Protein AF-A0A9X6RLF2-F1 (afdb_monomer_lite)

Foldseek 3Di:
DDDPPPLDDDPVLVVVLVVVVVDPDDDDDDPPPCPLSSVLVVQLVQLDPVHDDDDPDDDPVSLVVSQVVCVSVVRDRGDDDDDPVDDPDD

Organism: Hypsibius exemplaris (NCBI:txid2072580)

Sequence (90 aa):
MDPPSEYILLDYEKEIFLDCFHDDGLLVMAKGLGLERIFLSFLKVYCDPGQLVLVLNTNADEEEYFIEELRQQKISALPKVVNNEVPVNS

pLDDT: mean 86.25, std 14.55, range [40.81, 97.0]

Structure (mmCIF, N/CA/C/O backbone):
data_AF-A0A9X6RLF2-F1
#
_entry.id   AF-A0A9X6RLF2-F1
#
loop_
_atom_site.group_PDB
_atom_site.id
_atom_site.type_symbol
_atom_site.label_atom_id
_atom_site.label_alt_id
_atom_site.label_comp_id
_atom_site.label_asym_id
_atom_site.label_entity_id
_atom_site.label_seq_id
_atom_site.pdbx_PDB_ins_code
_atom_site.Cartn_x
_atom_site.Cartn_y
_atom_site.Cartn_z
_atom_site.occupancy
_atom_site.B_iso_or_equiv
_atom_site.auth_seq_id
_atom_site.auth_comp_id
_atom_site.auth_asym_id
_atom_site.auth_atom_id
_atom_site.pdbx_PDB_model_num
ATOM 1 N N . MET A 1 1 ? -3.411 26.806 -5.270 1.00 43.03 1 MET A N 1
ATOM 2 C CA . MET A 1 1 ? -3.363 25.615 -4.408 1.00 43.03 1 MET A CA 1
ATOM 3 C C . MET A 1 1 ? -4.181 24.586 -5.150 1.00 43.03 1 MET A C 1
ATOM 5 O O . MET A 1 1 ? -5.400 24.709 -5.171 1.00 43.03 1 MET A O 1
ATOM 9 N N . ASP A 1 2 ? -3.516 23.728 -5.917 1.00 40.91 2 ASP A N 1
ATOM 10 C CA . ASP A 1 2 ? -4.203 22.644 -6.612 1.00 40.91 2 ASP A CA 1
ATOM 11 C C . ASP A 1 2 ? -4.845 21.720 -5.567 1.00 40.91 2 ASP A C 1
ATOM 13 O O . ASP A 1 2 ? -4.288 21.572 -4.471 1.00 40.91 2 ASP A O 1
ATOM 17 N N . PRO A 1 3 ? -6.033 21.156 -5.840 1.00 46.38 3 PRO A N 1
ATOM 18 C CA . PRO A 1 3 ? -6.588 20.123 -4.976 1.00 46.38 3 PRO A CA 1
ATOM 19 C C . PRO A 1 3 ? -5.558 18.991 -4.836 1.00 46.38 3 PRO A C 1
ATOM 21 O O . PRO A 1 3 ? -4.815 18.750 -5.793 1.00 46.38 3 PRO A O 1
ATOM 24 N N . PRO A 1 4 ? -5.482 18.303 -3.679 1.00 50.09 4 PRO A N 1
ATOM 25 C CA . PRO A 1 4 ? -4.633 17.126 -3.561 1.00 50.09 4 PRO A CA 1
ATOM 26 C C . PRO A 1 4 ? -5.049 16.181 -4.681 1.00 50.09 4 PRO A C 1
ATOM 28 O O . PRO A 1 4 ? -6.214 15.785 -4.760 1.00 50.09 4 PRO A O 1
ATOM 31 N N . SER A 1 5 ? -4.128 15.942 -5.613 1.00 56.22 5 SER A N 1
ATOM 32 C CA . SER A 1 5 ? -4.354 15.063 -6.747 1.00 56.22 5 SER A CA 1
ATOM 33 C C . SER A 1 5 ? -4.860 13.745 -6.192 1.00 56.22 5 SER A C 1
ATOM 35 O O . SER A 1 5 ? -4.160 13.096 -5.416 1.00 56.22 5 SER A O 1
ATOM 37 N N . GLU A 1 6 ? -6.085 13.381 -6.550 1.00 57.34 6 GLU A N 1
ATOM 38 C CA . GLU A 1 6 ? -6.597 12.039 -6.332 1.00 57.34 6 GLU A CA 1
ATOM 39 C C . GLU A 1 6 ? -5.517 11.076 -6.851 1.00 57.34 6 GLU A C 1
ATOM 41 O O . GLU A 1 6 ? -5.125 11.160 -8.016 1.00 57.34 6 GLU A O 1
ATOM 46 N N . TYR A 1 7 ? -4.915 10.283 -5.957 1.00 64.56 7 TYR A N 1
ATOM 47 C CA . TYR A 1 7 ? -3.776 9.423 -6.284 1.00 64.56 7 TYR A CA 1
ATOM 48 C C . TYR A 1 7 ? -4.269 8.313 -7.219 1.00 64.56 7 TYR A C 1
ATOM 50 O O . TYR A 1 7 ? -4.743 7.264 -6.784 1.00 64.56 7 TYR A O 1
ATOM 58 N N . ILE A 1 8 ? -4.232 8.579 -8.522 1.00 82.69 8 ILE A N 1
ATOM 59 C CA . ILE A 1 8 ? -4.620 7.631 -9.562 1.00 82.69 8 ILE A CA 1
ATOM 60 C C . ILE A 1 8 ? -3.366 6.859 -9.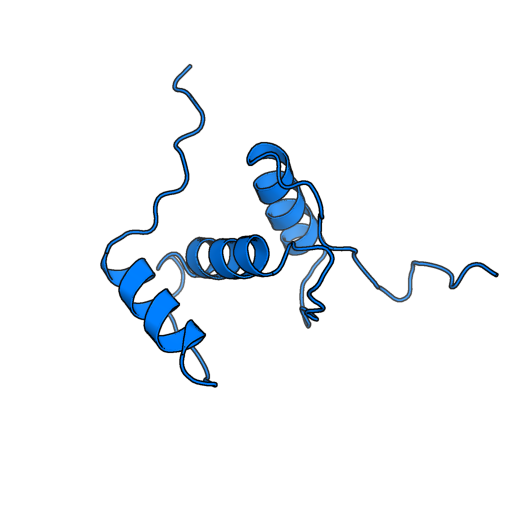965 1.00 82.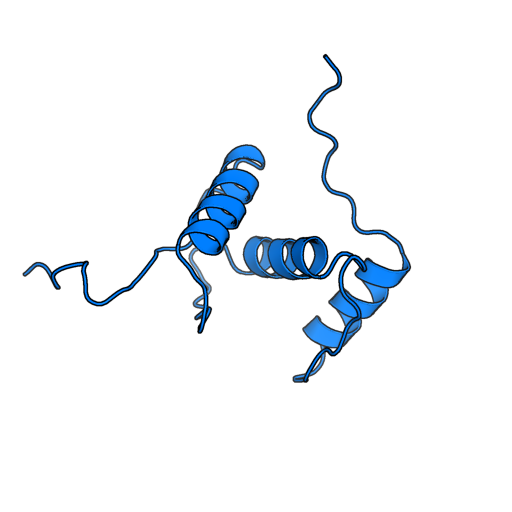69 8 ILE A C 1
ATOM 62 O O . ILE A 1 8 ? -2.385 7.454 -10.410 1.00 82.69 8 ILE A O 1
ATOM 66 N N . LEU A 1 9 ? -3.413 5.533 -9.814 1.00 92.50 9 LEU A N 1
ATOM 67 C CA . LEU A 1 9 ? -2.365 4.638 -10.300 1.00 92.50 9 LEU A CA 1
ATOM 68 C C . LEU A 1 9 ? -2.138 4.837 -11.805 1.00 92.50 9 LEU A C 1
ATOM 70 O O . LEU A 1 9 ? -3.089 4.984 -12.581 1.00 92.50 9 LEU A O 1
ATOM 74 N N . LEU A 1 10 ? -0.877 4.804 -12.225 1.00 94.62 10 LEU A N 1
ATOM 75 C CA . LEU A 1 10 ? -0.513 4.736 -13.640 1.00 94.62 10 LEU A CA 1
ATOM 76 C C . LEU A 1 10 ? -0.937 3.380 -14.216 1.00 94.62 10 LEU A C 1
ATOM 78 O O . LEU A 1 10 ? -1.136 2.421 -13.476 1.00 94.62 10 LEU A O 1
ATOM 82 N N . ASP A 1 11 ? -1.069 3.273 -15.536 1.00 95.94 11 ASP A N 1
ATOM 83 C CA . ASP A 1 11 ? -1.621 2.051 -16.140 1.00 95.94 11 ASP A CA 1
ATOM 84 C C . ASP A 1 11 ? -0.780 0.804 -15.829 1.00 95.94 11 ASP A C 1
ATOM 86 O O . ASP A 1 11 ? -1.340 -0.214 -15.434 1.00 95.94 11 ASP A O 1
ATOM 90 N N . TYR A 1 12 ? 0.553 0.915 -15.847 1.00 95.62 12 TYR A N 1
ATOM 91 C CA . TYR A 1 12 ? 1.426 -0.192 -15.436 1.00 95.62 12 TYR A CA 1
ATOM 92 C C . TYR A 1 12 ? 1.286 -0.546 -13.945 1.00 95.62 12 TYR A C 1
ATOM 94 O O . TYR A 1 12 ? 1.442 -1.698 -13.560 1.00 95.62 12 TYR A O 1
ATOM 102 N N . GLU A 1 13 ? 0.995 0.433 -13.084 1.00 96.06 13 GLU A N 1
ATOM 103 C CA . GLU A 1 13 ? 0.808 0.201 -11.648 1.00 96.06 13 GLU A CA 1
ATOM 104 C C . GLU A 1 13 ? -0.526 -0.486 -11.373 1.00 96.06 13 GLU A C 1
ATOM 106 O O . GLU A 1 13 ? -0.605 -1.317 -10.473 1.00 96.06 13 GLU A O 1
ATOM 111 N N . LYS A 1 14 ? -1.568 -0.162 -12.153 1.00 94.94 14 LYS A N 1
ATOM 112 C CA . LYS A 1 14 ? -2.861 -0.855 -12.101 1.00 94.94 14 LYS A CA 1
ATOM 113 C C . LYS A 1 14 ? -2.718 -2.311 -12.516 1.00 94.94 14 LYS A C 1
ATOM 115 O O . LYS A 1 14 ? -3.285 -3.164 -11.848 1.00 94.94 14 LYS A O 1
ATOM 120 N N . GLU A 1 15 ? -1.983 -2.582 -13.594 1.00 95.56 15 GLU A N 1
ATOM 121 C CA . GLU A 1 15 ? -1.716 -3.953 -14.046 1.00 95.56 15 GLU A CA 1
ATOM 122 C C . GLU A 1 15 ? -0.996 -4.748 -12.951 1.00 95.56 15 GLU A C 1
ATOM 124 O O . GLU A 1 15 ? -1.509 -5.772 -12.515 1.00 95.56 15 GLU A O 1
ATOM 129 N N . ILE A 1 16 ? 0.099 -4.207 -12.398 1.00 95.88 16 ILE A N 1
ATOM 130 C CA . ILE A 1 16 ? 0.816 -4.836 -11.275 1.00 95.88 16 ILE A CA 1
ATOM 131 C C . ILE A 1 16 ? -0.107 -5.052 -10.068 1.00 95.88 16 ILE A C 1
ATOM 133 O O . ILE A 1 16 ? -0.083 -6.115 -9.453 1.00 95.88 16 ILE A O 1
ATOM 137 N N . PHE A 1 17 ? -0.917 -4.053 -9.711 1.00 95.12 17 PHE A N 1
ATOM 138 C CA . PHE A 1 17 ? -1.855 -4.156 -8.596 1.00 95.12 17 PHE A CA 1
ATOM 139 C C . PHE A 1 17 ? -2.871 -5.284 -8.809 1.00 95.12 17 PHE A C 1
ATOM 141 O O . PHE A 1 17 ? -3.097 -6.066 -7.891 1.00 95.12 17 PHE A O 1
ATOM 148 N N . LEU A 1 18 ? -3.471 -5.376 -10.000 1.00 94.94 18 LEU A N 1
ATOM 149 C CA . LEU A 1 18 ? -4.451 -6.412 -10.329 1.00 94.94 18 LEU A CA 1
ATOM 150 C C . LEU A 1 18 ? -3.821 -7.805 -10.302 1.00 94.94 18 LEU A C 1
ATOM 152 O O . LEU A 1 18 ? -4.395 -8.704 -9.690 1.00 94.94 18 LEU A O 1
ATOM 156 N N . ASP A 1 19 ? -2.633 -7.966 -10.884 1.00 94.94 19 ASP A N 1
ATOM 157 C CA . ASP A 1 19 ? -1.905 -9.237 -10.873 1.00 94.94 19 ASP A CA 1
ATOM 158 C C . ASP A 1 19 ? -1.605 -9.683 -9.431 1.00 94.94 19 ASP A C 1
ATOM 160 O O . ASP A 1 19 ? -1.922 -10.805 -9.040 1.00 94.94 19 ASP A O 1
ATOM 164 N N . CYS A 1 20 ? -1.083 -8.777 -8.595 1.00 94.06 20 CYS A N 1
ATOM 165 C CA . CYS A 1 20 ? -0.807 -9.055 -7.181 1.00 94.06 20 CYS A CA 1
ATOM 166 C C . CYS A 1 20 ? -2.067 -9.219 -6.313 1.00 94.06 20 CYS A C 1
ATOM 168 O O . CYS A 1 20 ? -1.977 -9.746 -5.209 1.00 94.06 20 CYS A O 1
ATOM 170 N N . PHE A 1 21 ? -3.224 -8.718 -6.749 1.00 92.44 21 PHE A N 1
ATOM 171 C CA . PHE A 1 21 ? -4.483 -8.872 -6.019 1.00 92.44 21 PHE A CA 1
ATOM 172 C C . PHE A 1 21 ? -5.128 -10.239 -6.271 1.00 92.44 21 PHE A C 1
ATOM 174 O O . PHE A 1 21 ? -5.820 -10.760 -5.398 1.00 92.44 21 PHE A O 1
ATOM 181 N N . HIS A 1 22 ? -4.925 -10.811 -7.459 1.00 91.88 22 HIS A N 1
ATOM 182 C CA . HIS A 1 22 ? -5.504 -12.098 -7.834 1.00 91.88 22 HIS A CA 1
ATOM 183 C C . HIS A 1 22 ? -4.683 -13.296 -7.359 1.00 91.88 22 HIS A C 1
ATOM 185 O O . HIS A 1 22 ? -5.279 -14.302 -6.970 1.00 91.88 22 HIS A O 1
ATOM 191 N N . ASP A 1 23 ? -3.355 -13.174 -7.362 1.00 90.75 23 ASP A N 1
ATOM 192 C CA . ASP A 1 23 ? -2.440 -14.267 -7.049 1.00 90.75 23 ASP A CA 1
ATOM 193 C C . ASP A 1 23 ? -1.483 -13.899 -5.903 1.00 90.75 23 ASP A C 1
ATOM 195 O O . ASP A 1 23 ? -0.936 -12.795 -5.846 1.00 90.75 23 ASP A O 1
ATOM 199 N N . ASP A 1 24 ? -1.217 -14.860 -5.013 1.00 89.31 24 ASP A N 1
ATOM 200 C CA . ASP A 1 24 ? -0.165 -14.724 -4.002 1.00 89.31 24 ASP A CA 1
ATOM 201 C C . ASP A 1 24 ? 1.213 -14.647 -4.683 1.00 89.31 24 ASP A C 1
ATOM 203 O O . ASP A 1 24 ? 1.563 -15.497 -5.508 1.00 89.31 24 ASP A O 1
ATOM 207 N N . GLY A 1 25 ? 2.045 -13.666 -4.314 1.00 88.88 25 GLY A N 1
ATOM 208 C CA . GLY A 1 25 ? 3.323 -13.474 -4.999 1.00 88.88 25 GLY A CA 1
ATOM 209 C C . GLY A 1 25 ? 4.344 -12.578 -4.307 1.00 88.88 25 GLY A C 1
ATOM 210 O O . GLY A 1 25 ? 4.106 -11.982 -3.258 1.00 88.88 25 GLY A O 1
ATOM 211 N N . LEU A 1 26 ? 5.523 -12.498 -4.933 1.00 93.69 26 LEU A N 1
ATOM 212 C CA . LEU A 1 26 ? 6.621 -11.608 -4.557 1.00 93.69 26 LEU A CA 1
ATOM 213 C C . LEU A 1 26 ? 6.836 -10.574 -5.666 1.00 93.69 26 LEU A C 1
ATOM 215 O O . LEU A 1 26 ? 7.273 -10.920 -6.764 1.00 93.69 26 LEU A O 1
ATOM 219 N N . LEU A 1 27 ? 6.587 -9.303 -5.358 1.00 94.50 27 LEU A N 1
ATOM 220 C CA . LEU A 1 27 ? 6.809 -8.188 -6.273 1.00 94.50 27 LEU A CA 1
ATOM 221 C C . LEU A 1 27 ? 8.222 -7.613 -6.096 1.00 94.50 27 LEU A C 1
ATOM 223 O O . LEU A 1 27 ? 8.590 -7.163 -5.013 1.00 94.50 27 LEU A O 1
ATOM 227 N N . VAL A 1 28 ? 9.010 -7.595 -7.175 1.00 95.75 28 VAL A N 1
ATOM 228 C CA . VAL A 1 28 ? 10.353 -6.994 -7.200 1.00 95.75 28 VAL A CA 1
ATOM 229 C C . VAL A 1 28 ? 10.348 -5.793 -8.137 1.00 95.75 28 VAL A C 1
ATOM 231 O O . VAL A 1 28 ? 10.081 -5.930 -9.328 1.00 95.75 28 VAL A O 1
ATOM 234 N N . MET A 1 29 ? 10.673 -4.613 -7.607 1.00 95.69 29 MET A N 1
ATOM 235 C CA . MET A 1 29 ? 10.672 -3.357 -8.362 1.00 95.69 29 MET A CA 1
ATOM 236 C C . MET A 1 29 ? 11.939 -2.545 -8.105 1.00 95.69 29 MET A C 1
ATOM 238 O O . MET A 1 29 ? 12.521 -2.585 -7.021 1.00 95.69 29 MET A O 1
ATOM 242 N N . ALA A 1 30 ? 12.357 -1.769 -9.106 1.00 97.00 30 ALA A N 1
ATOM 243 C CA . ALA A 1 30 ? 13.415 -0.784 -8.925 1.00 97.00 30 ALA A CA 1
ATOM 244 C C . ALA A 1 30 ? 12.917 0.414 -8.097 1.00 97.00 30 ALA A C 1
ATOM 246 O O . ALA A 1 30 ? 11.744 0.796 -8.148 1.00 97.00 30 ALA A O 1
ATOM 247 N N . LYS A 1 31 ? 13.836 1.047 -7.360 1.00 93.62 31 LYS A N 1
ATOM 248 C CA . LYS A 1 31 ? 13.541 2.251 -6.576 1.00 93.62 31 LYS A CA 1
ATOM 249 C C . LYS A 1 31 ? 12.996 3.364 -7.479 1.00 93.62 31 LYS A C 1
ATOM 251 O O . LYS A 1 31 ? 13.573 3.649 -8.525 1.00 93.62 31 LYS A O 1
ATOM 256 N N . GLY A 1 32 ? 11.919 4.016 -7.043 1.00 93.00 32 GLY A N 1
ATOM 257 C CA . GLY A 1 32 ? 11.282 5.120 -7.771 1.00 93.00 32 GLY A CA 1
ATOM 258 C C . GLY A 1 32 ? 10.192 4.702 -8.764 1.00 93.00 32 GLY A C 1
ATOM 259 O O . GLY A 1 32 ? 9.550 5.576 -9.338 1.00 93.00 32 GLY A O 1
ATOM 260 N N . LEU A 1 33 ? 9.921 3.402 -8.930 1.00 95.12 33 LEU A N 1
ATOM 261 C CA . LEU A 1 33 ? 8.842 2.910 -9.801 1.00 95.12 33 LEU A CA 1
ATOM 262 C C . LEU A 1 33 ? 7.448 2.918 -9.146 1.00 95.12 33 LEU A C 1
ATOM 264 O O . LEU A 1 33 ? 6.550 2.242 -9.624 1.00 95.12 33 LEU A O 1
ATOM 268 N N . GLY A 1 34 ? 7.251 3.663 -8.055 1.00 93.19 34 GLY A N 1
ATOM 269 C CA . GLY A 1 34 ? 5.917 3.844 -7.472 1.00 93.19 34 GLY A CA 1
ATOM 270 C C . GLY A 1 34 ? 5.402 2.693 -6.605 1.00 93.19 34 GLY A C 1
ATOM 271 O O . GLY A 1 34 ? 4.197 2.604 -6.391 1.00 93.19 34 GLY A O 1
ATOM 272 N N . LEU A 1 35 ? 6.287 1.852 -6.054 1.00 94.81 35 LEU A N 1
ATOM 273 C CA . LEU A 1 35 ? 5.905 0.771 -5.130 1.00 94.81 35 LEU A CA 1
ATOM 274 C C . LEU A 1 35 ? 5.008 1.270 -3.982 1.00 94.81 35 LEU A C 1
ATOM 276 O O . LEU A 1 35 ? 4.011 0.637 -3.656 1.00 94.81 35 LEU A O 1
ATOM 280 N N . GLU A 1 36 ? 5.325 2.438 -3.424 1.00 93.50 36 GLU A N 1
ATOM 281 C CA . GLU A 1 36 ? 4.555 3.084 -2.354 1.00 93.50 36 GLU A CA 1
ATOM 282 C C . GLU A 1 36 ? 3.091 3.341 -2.758 1.00 93.50 36 GLU A C 1
ATOM 284 O O . GLU A 1 36 ? 2.187 3.126 -1.955 1.00 93.50 36 GLU A O 1
ATOM 289 N N . ARG A 1 37 ? 2.831 3.729 -4.017 1.00 93.62 37 ARG A N 1
ATOM 290 C CA . ARG A 1 37 ? 1.469 3.974 -4.531 1.00 93.62 37 ARG A CA 1
ATOM 291 C C . ARG A 1 37 ? 0.661 2.692 -4.654 1.00 93.62 37 ARG A C 1
ATOM 293 O O . ARG A 1 37 ? -0.514 2.654 -4.281 1.00 93.62 37 ARG A O 1
ATOM 300 N N . ILE A 1 38 ? 1.296 1.651 -5.187 1.00 94.81 38 ILE A N 1
ATOM 301 C CA . ILE A 1 38 ? 0.692 0.324 -5.325 1.00 94.81 38 ILE A CA 1
ATOM 302 C C . ILE A 1 38 ? 0.361 -0.215 -3.930 1.00 94.81 38 ILE A C 1
ATOM 304 O O . ILE A 1 38 ? -0.767 -0.632 -3.677 1.00 94.81 38 ILE A O 1
ATOM 308 N N . PHE A 1 39 ? 1.308 -0.120 -2.995 1.00 94.44 39 PHE A N 1
ATOM 309 C CA . PHE A 1 39 ? 1.125 -0.568 -1.619 1.00 94.44 39 PHE A CA 1
ATOM 310 C C . PHE A 1 39 ? 0.015 0.201 -0.887 1.00 94.44 39 PHE A C 1
ATOM 312 O O . PHE A 1 39 ? -0.867 -0.412 -0.289 1.00 94.44 39 PHE A O 1
ATOM 319 N N . LEU A 1 40 ? -0.023 1.531 -1.005 1.00 93.94 40 LEU A N 1
ATOM 320 C CA . LEU A 1 40 ? -1.098 2.357 -0.445 1.00 93.94 40 LEU A CA 1
ATOM 321 C C . LEU A 1 40 ? -2.480 1.962 -0.997 1.00 93.94 40 LEU A C 1
ATOM 323 O O . LEU A 1 40 ? -3.470 1.977 -0.264 1.00 93.94 40 LEU A O 1
ATOM 327 N N . SER A 1 41 ? -2.550 1.561 -2.270 1.00 92.94 41 SER A N 1
ATOM 328 C CA . SER A 1 41 ? -3.788 1.072 -2.888 1.00 92.94 41 SER A CA 1
ATOM 329 C C . SER A 1 41 ? -4.258 -0.245 -2.264 1.00 92.94 41 SER A C 1
ATOM 331 O O . SER A 1 41 ? -5.451 -0.397 -2.007 1.00 92.94 41 SER A O 1
ATOM 333 N N . PHE A 1 42 ? -3.338 -1.157 -1.926 1.00 93.31 42 PHE A N 1
ATOM 334 C CA . PHE A 1 42 ? -3.665 -2.366 -1.158 1.00 93.31 42 PHE A CA 1
ATOM 335 C C . PHE A 1 42 ? -4.188 -2.030 0.234 1.00 93.31 42 PHE A C 1
ATOM 337 O O . PHE A 1 42 ? -5.242 -2.532 0.624 1.00 93.31 42 PHE A O 1
ATOM 344 N N . LEU A 1 43 ? -3.498 -1.148 0.966 1.00 93.31 43 LEU A N 1
ATOM 345 C CA . LEU A 1 43 ? -3.951 -0.726 2.293 1.00 93.31 43 LEU A CA 1
ATOM 346 C C . LEU A 1 43 ? -5.371 -0.172 2.230 1.00 93.31 43 LEU A C 1
ATOM 348 O O . LEU A 1 43 ? -6.225 -0.581 3.005 1.00 93.31 43 LEU A O 1
ATOM 352 N N . LYS A 1 44 ? -5.656 0.696 1.257 1.00 91.31 44 LYS A N 1
ATOM 353 C CA . LYS A 1 44 ? -6.988 1.271 1.064 1.00 91.31 44 LYS A CA 1
ATOM 354 C C . LYS A 1 44 ? -8.075 0.215 0.859 1.00 91.31 44 LYS A C 1
ATOM 356 O O . LYS A 1 44 ? -9.149 0.365 1.432 1.00 91.31 44 LYS A O 1
ATOM 361 N N . VAL A 1 45 ? -7.812 -0.822 0.062 1.00 91.19 45 VAL A N 1
ATOM 362 C CA . VAL A 1 45 ? -8.774 -1.913 -0.180 1.00 91.19 45 VAL A CA 1
ATOM 363 C C . VAL A 1 45 ? -9.064 -2.700 1.097 1.00 91.19 45 VAL A C 1
ATOM 365 O O . VAL A 1 45 ? -10.211 -3.066 1.336 1.00 91.19 45 VAL A O 1
ATOM 368 N N . TYR A 1 46 ? -8.049 -2.921 1.933 1.00 91.62 46 TYR A N 1
ATOM 369 C CA . TYR A 1 46 ? -8.179 -3.708 3.160 1.00 91.62 46 TYR A CA 1
ATOM 370 C C . TYR A 1 46 ? -8.519 -2.896 4.414 1.00 91.62 46 TYR A C 1
ATOM 372 O O . TYR A 1 46 ? -8.800 -3.482 5.459 1.00 91.62 46 TYR A O 1
ATOM 380 N N . CYS A 1 47 ? -8.550 -1.567 4.323 1.00 90.81 47 CYS A N 1
ATOM 381 C CA . CYS A 1 47 ? -9.066 -0.664 5.352 1.00 90.81 47 CYS A CA 1
ATOM 382 C C . CYS A 1 47 ? -10.605 -0.715 5.426 1.00 90.81 47 CYS A C 1
ATOM 384 O O . CYS A 1 47 ? -11.293 0.300 5.294 1.00 90.81 47 CYS A O 1
ATOM 386 N N . ASP A 1 48 ? -11.137 -1.913 5.659 1.00 88.69 48 ASP A N 1
ATOM 387 C CA . ASP A 1 48 ? -12.550 -2.218 5.844 1.00 88.69 48 ASP A CA 1
ATOM 388 C C . ASP A 1 48 ? -12.754 -2.939 7.193 1.00 88.69 48 ASP A C 1
ATOM 390 O O . ASP A 1 48 ? -11.971 -3.828 7.534 1.00 88.69 48 ASP A O 1
ATOM 394 N N . PRO A 1 49 ? -13.797 -2.606 7.982 1.00 85.81 49 PRO A N 1
ATOM 395 C CA . PRO A 1 49 ? -14.041 -3.241 9.280 1.00 85.81 49 PRO A CA 1
ATOM 396 C C . PRO A 1 49 ? -14.232 -4.766 9.242 1.00 85.81 49 PRO A C 1
ATOM 398 O O . PRO A 1 49 ? -14.111 -5.413 10.281 1.00 85.81 49 PRO A O 1
ATOM 401 N N . GLY A 1 50 ? -14.573 -5.342 8.086 1.00 89.00 50 GLY A N 1
ATOM 402 C CA . GLY A 1 50 ? -14.744 -6.779 7.884 1.00 89.00 50 GLY A CA 1
ATOM 403 C C . GLY A 1 50 ? -13.471 -7.513 7.460 1.00 89.00 50 GLY A C 1
ATOM 404 O O . GLY A 1 50 ? -13.538 -8.715 7.202 1.00 89.00 50 GLY A O 1
ATOM 405 N N . GLN A 1 51 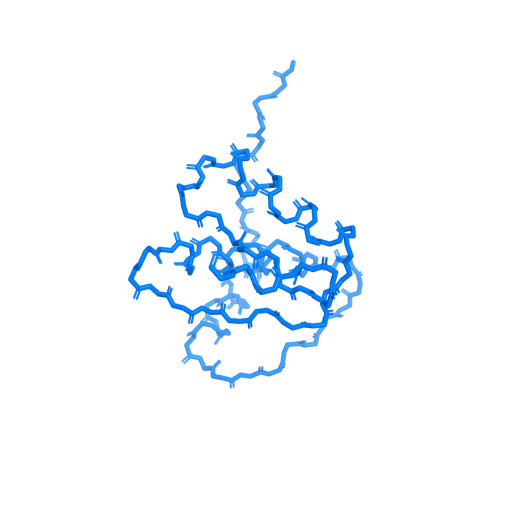? -12.332 -6.826 7.349 1.00 88.06 51 GLN A N 1
ATOM 406 C CA . GLN A 1 51 ? -11.061 -7.389 6.895 1.00 88.06 51 GLN A CA 1
ATOM 407 C C . GLN A 1 51 ? -9.976 -7.256 7.973 1.00 88.06 51 GLN A C 1
ATOM 409 O O . GLN A 1 51 ? -9.982 -6.335 8.788 1.00 88.06 51 GLN A O 1
ATOM 414 N N . LEU A 1 52 ? -9.029 -8.197 7.980 1.00 88.94 52 LEU A N 1
ATOM 415 C CA . LEU A 1 52 ? -7.841 -8.151 8.830 1.00 88.94 52 LEU A CA 1
ATOM 416 C C . LEU A 1 52 ? -6.610 -8.450 7.979 1.00 88.94 52 LEU A C 1
ATOM 418 O O . LEU A 1 52 ? -6.477 -9.553 7.453 1.00 88.94 52 LEU A O 1
ATOM 422 N N . VAL A 1 53 ? -5.702 -7.479 7.892 1.00 90.31 53 VAL A N 1
ATOM 423 C CA . VAL A 1 53 ? -4.412 -7.609 7.207 1.00 90.31 53 VAL A CA 1
ATOM 424 C C . VAL A 1 53 ? -3.294 -7.206 8.155 1.00 90.31 53 VAL A C 1
ATOM 426 O O . VAL A 1 53 ? -3.439 -6.275 8.946 1.00 90.31 53 VAL A O 1
ATOM 429 N N . LEU A 1 54 ? -2.180 -7.931 8.077 1.00 91.69 54 LEU A N 1
ATOM 430 C CA . LEU A 1 54 ? -0.969 -7.647 8.833 1.00 91.69 54 LEU A CA 1
ATOM 431 C C . LEU A 1 54 ? 0.111 -7.160 7.874 1.00 91.69 54 LEU A C 1
ATOM 433 O O . LEU A 1 54 ? 0.518 -7.883 6.967 1.00 91.69 54 LEU A O 1
ATOM 437 N N . VAL A 1 55 ? 0.578 -5.93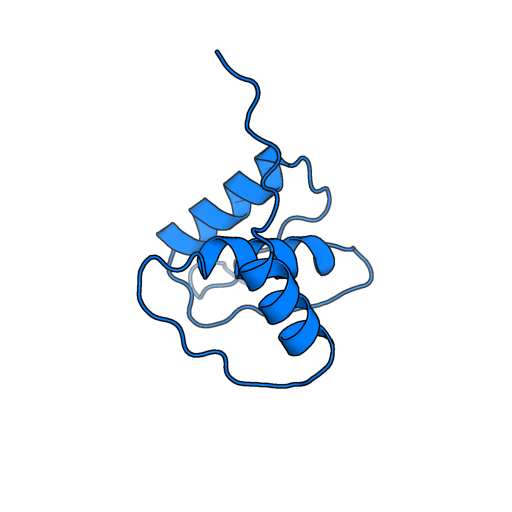9 8.107 1.00 93.38 55 VAL A N 1
ATOM 438 C CA . VAL A 1 55 ? 1.766 -5.391 7.457 1.00 93.38 55 VAL A CA 1
ATOM 439 C C . VAL A 1 55 ? 2.944 -5.625 8.390 1.00 93.38 55 VAL A C 1
ATOM 441 O O . VAL A 1 55 ? 2.858 -5.333 9.580 1.00 93.38 55 VAL A O 1
ATOM 444 N N . LEU A 1 56 ? 4.025 -6.189 7.859 1.00 93.19 56 LEU A N 1
ATOM 445 C CA . LEU A 1 56 ? 5.215 -6.536 8.627 1.00 93.19 56 LEU A CA 1
ATOM 446 C C . LEU A 1 56 ? 6.423 -5.769 8.099 1.00 93.19 56 LEU A C 1
ATOM 448 O O . LEU A 1 56 ? 6.485 -5.441 6.916 1.00 93.19 56 LEU A O 1
ATOM 452 N N . ASN A 1 57 ? 7.419 -5.588 8.969 1.00 91.75 57 ASN A N 1
ATOM 453 C CA . ASN A 1 57 ? 8.720 -5.019 8.617 1.00 91.75 57 ASN A CA 1
ATOM 454 C C . ASN A 1 57 ? 8.651 -3.579 8.066 1.00 91.75 57 ASN A C 1
ATOM 456 O O . ASN A 1 57 ? 9.400 -3.230 7.156 1.00 91.75 57 ASN A O 1
ATOM 460 N N . THR A 1 58 ? 7.765 -2.760 8.632 1.00 91.50 58 THR A N 1
ATOM 461 C CA . THR A 1 58 ? 7.743 -1.306 8.443 1.00 91.50 58 THR A CA 1
ATOM 462 C C . THR A 1 58 ? 8.624 -0.606 9.469 1.00 91.50 58 THR A C 1
ATOM 464 O O . THR A 1 58 ? 8.891 -1.138 10.551 1.00 91.50 58 THR A O 1
ATOM 467 N N . ASN A 1 59 ? 9.087 0.593 9.129 1.00 92.69 59 ASN A N 1
ATOM 468 C CA . ASN A 1 59 ? 9.663 1.533 10.087 1.00 92.69 59 ASN A CA 1
ATOM 469 C C . ASN A 1 59 ? 8.666 2.654 10.447 1.00 92.69 59 ASN A C 1
ATOM 471 O O . ASN A 1 59 ? 7.633 2.811 9.799 1.00 92.69 59 ASN A O 1
ATOM 475 N N . ALA A 1 60 ? 8.988 3.442 11.477 1.00 91.94 60 ALA A N 1
ATOM 476 C CA . ALA A 1 60 ? 8.098 4.485 11.992 1.00 91.94 60 ALA A CA 1
ATOM 477 C C . ALA A 1 60 ? 7.760 5.574 10.952 1.00 91.94 60 ALA A C 1
ATOM 479 O O . ALA A 1 60 ? 6.620 6.032 10.903 1.00 91.94 60 ALA A O 1
ATOM 480 N N . ASP A 1 61 ? 8.721 5.948 10.099 1.00 93.19 61 ASP A N 1
ATOM 481 C CA . ASP A 1 61 ? 8.507 6.967 9.065 1.00 93.19 61 ASP A CA 1
ATOM 482 C C . ASP A 1 61 ? 7.531 6.456 7.987 1.00 93.19 61 ASP A C 1
ATOM 484 O O . ASP A 1 61 ? 6.660 7.191 7.523 1.00 93.19 61 ASP A O 1
ATOM 488 N N . GLU A 1 62 ? 7.648 5.180 7.603 1.00 93.12 62 GLU A N 1
ATOM 489 C CA . GLU A 1 62 ? 6.729 4.522 6.664 1.00 93.12 62 GLU A CA 1
ATOM 490 C C . GLU A 1 62 ? 5.315 4.417 7.244 1.00 93.12 62 GLU A C 1
ATOM 492 O O . GLU A 1 62 ? 4.337 4.711 6.556 1.00 93.12 62 GLU A O 1
ATOM 497 N N . GLU A 1 63 ? 5.199 4.018 8.511 1.00 93.56 63 GLU A N 1
ATOM 498 C CA . GLU A 1 63 ? 3.921 3.915 9.220 1.00 93.56 63 GLU A CA 1
ATOM 499 C C . GLU A 1 63 ? 3.193 5.259 9.261 1.00 93.56 63 GLU A C 1
ATOM 501 O O . GLU A 1 63 ? 2.019 5.334 8.887 1.00 93.56 63 GLU A O 1
ATOM 506 N N . GLU A 1 64 ? 3.889 6.324 9.668 1.00 94.06 64 GLU A N 1
ATOM 507 C CA . GLU A 1 64 ? 3.333 7.677 9.704 1.00 94.06 64 GLU A CA 1
ATOM 508 C C . GLU A 1 64 ? 2.917 8.135 8.303 1.00 94.06 64 GLU A C 1
ATOM 510 O O . GLU A 1 64 ? 1.782 8.579 8.114 1.00 94.06 64 GLU A O 1
ATOM 515 N N . TYR A 1 65 ? 3.784 7.949 7.303 1.00 94.00 65 TYR A N 1
ATOM 516 C CA . TYR A 1 65 ? 3.502 8.325 5.920 1.00 94.00 65 TYR A CA 1
ATOM 517 C C . TYR A 1 65 ? 2.217 7.672 5.390 1.00 94.00 65 TYR A C 1
ATOM 519 O O . TYR A 1 65 ? 1.298 8.372 4.958 1.00 94.00 65 TYR A O 1
ATOM 527 N N . PHE A 1 66 ? 2.104 6.342 5.459 1.00 93.94 66 PHE A N 1
ATOM 528 C CA . PHE A 1 66 ? 0.936 5.644 4.915 1.00 93.94 66 PHE A CA 1
ATOM 529 C C . PHE A 1 66 ? -0.350 5.968 5.684 1.00 93.94 66 PHE A C 1
ATOM 531 O O . PHE A 1 66 ? -1.413 6.102 5.072 1.00 93.94 66 PHE A O 1
ATOM 538 N N . ILE A 1 67 ? -0.283 6.125 7.010 1.00 94.38 67 ILE A N 1
ATOM 539 C CA . ILE A 1 67 ? -1.457 6.481 7.820 1.00 94.38 67 ILE A CA 1
ATOM 540 C C . ILE A 1 67 ? -1.943 7.894 7.487 1.00 94.38 67 ILE A C 1
ATOM 542 O O . ILE A 1 67 ? -3.154 8.097 7.348 1.00 94.38 67 ILE A O 1
ATOM 546 N N . GLU A 1 68 ? -1.041 8.866 7.339 1.00 94.44 68 GLU A N 1
ATOM 547 C CA . GLU A 1 68 ? -1.423 10.233 6.981 1.00 94.44 68 GLU A CA 1
ATOM 548 C C . GLU A 1 68 ? -1.988 10.314 5.557 1.00 94.44 68 GLU A C 1
ATOM 550 O O . GLU A 1 68 ? -3.008 10.974 5.353 1.00 94.44 68 GLU A O 1
ATOM 555 N N . GLU A 1 69 ? -1.428 9.585 4.589 1.00 92.62 69 GLU A N 1
ATOM 556 C CA . GLU A 1 69 ? -1.989 9.499 3.231 1.00 92.62 69 GLU A CA 1
ATOM 557 C C . GLU A 1 69 ? -3.415 8.915 3.232 1.00 92.62 69 GLU A C 1
ATOM 559 O O . GLU A 1 69 ? -4.336 9.480 2.631 1.00 92.62 69 GLU A O 1
ATOM 564 N N . LEU A 1 70 ? -3.656 7.825 3.970 1.00 92.50 70 LEU A N 1
ATOM 565 C CA . LEU A 1 70 ? -5.000 7.246 4.118 1.00 92.50 70 LEU A CA 1
ATOM 566 C C . LEU A 1 70 ? -5.966 8.210 4.824 1.00 92.50 70 LEU A C 1
ATOM 568 O O . LEU A 1 70 ? -7.143 8.304 4.455 1.00 92.50 70 LEU A O 1
ATOM 572 N N . ARG A 1 71 ? -5.47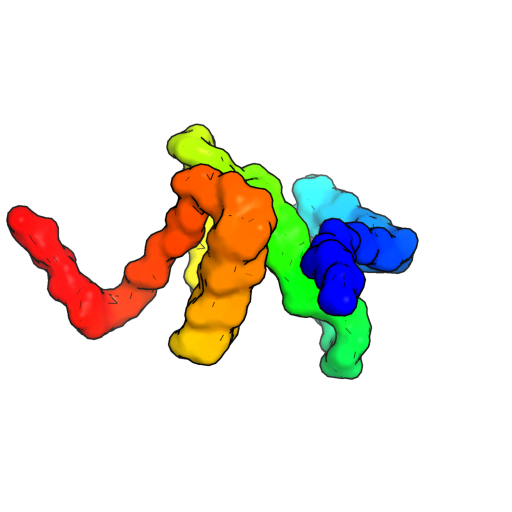9 8.964 5.816 1.00 92.81 71 ARG A N 1
ATOM 573 C CA . ARG A 1 71 ? -6.266 9.982 6.522 1.00 92.81 71 ARG A CA 1
ATOM 574 C C . ARG A 1 71 ? -6.660 11.128 5.594 1.00 92.81 71 ARG A C 1
ATOM 576 O O . ARG A 1 71 ? -7.818 11.549 5.619 1.00 92.81 71 ARG A O 1
ATOM 583 N N . GLN A 1 72 ? -5.745 11.607 4.752 1.00 91.38 72 GLN A N 1
ATOM 584 C CA . GLN A 1 72 ? -6.031 12.639 3.749 1.00 91.38 72 GLN A CA 1
ATOM 585 C C . GLN A 1 72 ? -7.090 12.174 2.740 1.00 91.38 72 GLN A C 1
ATOM 587 O O . GLN A 1 72 ? -7.958 12.956 2.346 1.00 91.38 72 GLN A O 1
ATOM 592 N N . GLN A 1 73 ? -7.091 10.883 2.401 1.00 88.31 73 GLN A N 1
ATOM 593 C CA . GLN A 1 73 ? -8.119 10.244 1.571 1.00 88.31 73 GLN A CA 1
ATOM 594 C C . GLN A 1 73 ? -9.437 9.949 2.310 1.00 88.31 73 GLN A C 1
ATOM 596 O O . GLN A 1 73 ? -10.359 9.391 1.714 1.00 88.31 73 GLN A O 1
ATOM 601 N N . LYS A 1 74 ? -9.561 10.350 3.584 1.00 88.75 74 LYS A N 1
ATOM 602 C CA . LYS A 1 74 ? -10.757 10.186 4.430 1.00 88.75 74 LYS A CA 1
ATOM 603 C C . LYS A 1 74 ? -11.190 8.727 4.610 1.00 88.75 74 LYS A C 1
ATOM 605 O O . LYS A 1 74 ? -12.383 8.442 4.722 1.00 88.75 74 LYS A O 1
ATOM 610 N N . ILE A 1 75 ? -10.229 7.807 4.662 1.00 89.06 75 ILE A N 1
ATOM 611 C CA . ILE A 1 75 ? -10.489 6.400 4.976 1.00 89.06 75 ILE A CA 1
ATOM 612 C C . ILE A 1 75 ? -10.907 6.267 6.444 1.00 89.06 75 ILE A C 1
ATOM 614 O O . ILE A 1 75 ? -10.253 6.798 7.341 1.00 89.06 75 ILE A O 1
ATOM 618 N N . SER A 1 76 ? -12.023 5.579 6.695 1.00 83.19 76 SER A N 1
ATOM 619 C CA . SER A 1 76 ?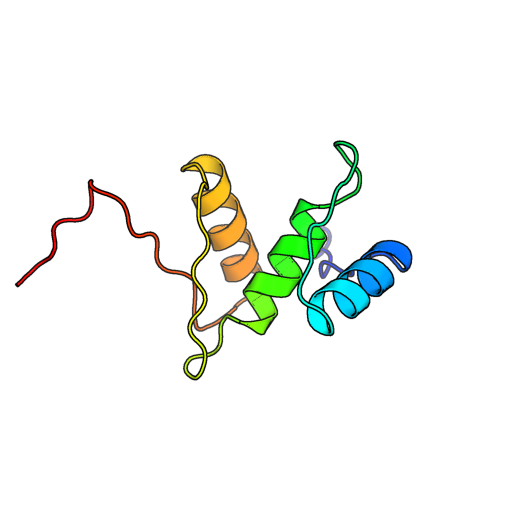 -12.649 5.509 8.022 1.00 83.19 76 SER A CA 1
ATOM 620 C C . SER A 1 76 ? -11.985 4.516 8.975 1.00 83.19 76 SER A C 1
ATOM 622 O O . SER A 1 76 ? -11.973 4.748 10.182 1.00 83.19 76 SER A O 1
ATOM 624 N N . ALA A 1 77 ? -11.449 3.410 8.456 1.00 89.38 77 ALA A N 1
ATOM 625 C CA . ALA A 1 77 ? -10.803 2.363 9.243 1.00 89.38 77 ALA A CA 1
ATOM 626 C C . ALA A 1 77 ? -9.287 2.402 9.009 1.00 89.38 77 ALA A C 1
ATOM 628 O O . ALA A 1 77 ? -8.767 1.685 8.164 1.00 89.38 77 ALA A O 1
ATOM 629 N N . LEU A 1 78 ? -8.584 3.283 9.726 1.00 91.88 78 LEU A N 1
ATOM 630 C CA . LEU A 1 78 ? -7.131 3.410 9.590 1.00 91.88 78 LEU A CA 1
ATOM 631 C C . LEU A 1 78 ? -6.394 2.191 10.186 1.00 91.88 78 LEU A C 1
ATOM 633 O O . LEU A 1 78 ? -6.841 1.662 11.213 1.00 91.88 78 LEU A O 1
ATOM 637 N N . PRO A 1 79 ? -5.250 1.778 9.602 1.00 91.50 79 PRO A N 1
ATOM 638 C CA . PRO A 1 79 ? -4.404 0.735 10.169 1.00 91.50 79 PRO A CA 1
ATOM 639 C C . PRO A 1 79 ? -3.922 1.102 11.576 1.00 91.50 79 PRO A C 1
ATOM 641 O O . PRO A 1 79 ? -3.690 2.271 11.889 1.00 91.50 79 PRO A O 1
ATOM 644 N N . LYS A 1 80 ? -3.751 0.092 12.430 1.00 90.75 80 LYS A N 1
ATOM 645 C CA . LYS A 1 80 ? -3.188 0.256 13.775 1.00 90.75 80 LYS A CA 1
ATOM 646 C C . LYS A 1 80 ? -1.745 -0.230 13.789 1.00 90.75 80 LYS A C 1
ATOM 648 O O . LYS A 1 80 ? -1.485 -1.357 13.378 1.00 90.75 80 LYS A O 1
ATOM 653 N N . VAL A 1 81 ? -0.842 0.590 14.317 1.00 89.56 81 VAL A N 1
ATOM 654 C CA . VAL A 1 81 ? 0.554 0.204 14.558 1.00 89.56 81 VAL A CA 1
ATOM 655 C C . VAL A 1 81 ? 0.629 -0.653 15.820 1.00 89.56 81 VAL A C 1
ATOM 657 O O . VAL A 1 81 ? 0.091 -0.279 16.865 1.00 89.56 81 VAL A O 1
ATOM 660 N N . VAL A 1 82 ? 1.288 -1.807 15.720 1.00 85.56 82 VAL A N 1
ATOM 661 C CA . VAL A 1 82 ? 1.522 -2.728 16.839 1.00 85.56 82 VAL A CA 1
ATOM 662 C C . VAL A 1 82 ? 3.023 -2.967 16.949 1.00 85.56 82 VAL A C 1
ATOM 664 O O . VAL A 1 82 ? 3.603 -3.677 16.133 1.00 85.56 82 VAL A O 1
ATOM 667 N N . ASN A 1 83 ? 3.652 -2.377 17.963 1.00 81.19 83 ASN A N 1
ATOM 668 C CA . ASN A 1 83 ? 5.075 -2.538 18.253 1.00 81.19 83 ASN A CA 1
ATOM 669 C C . ASN A 1 83 ? 5.287 -2.882 19.744 1.00 81.19 83 ASN A C 1
ATOM 671 O O . ASN A 1 83 ? 4.344 -2.871 20.536 1.00 81.19 83 ASN A O 1
ATOM 675 N N . ASN A 1 84 ? 6.527 -3.190 20.139 1.00 73.88 84 ASN A N 1
ATOM 676 C CA . ASN A 1 84 ? 6.866 -3.521 21.534 1.00 73.88 84 ASN A CA 1
ATOM 677 C C . ASN A 1 84 ? 6.769 -2.325 22.504 1.00 73.88 84 ASN A C 1
ATOM 679 O O . ASN A 1 84 ? 6.933 -2.505 23.710 1.00 73.88 84 ASN A O 1
ATOM 683 N N . GLU A 1 85 ? 6.535 -1.114 22.000 1.00 69.62 85 GLU A N 1
ATOM 684 C CA . GLU A 1 85 ? 6.392 0.107 22.797 1.00 69.62 85 GLU A CA 1
ATOM 685 C C . GLU A 1 85 ? 4.933 0.367 23.192 1.00 69.62 85 GLU A C 1
ATOM 687 O O . GLU A 1 85 ? 4.673 1.150 24.106 1.00 69.62 85 GLU A O 1
ATOM 692 N N . VAL A 1 86 ? 3.975 -0.316 22.553 1.00 56.69 86 VAL A N 1
ATOM 693 C CA . VAL A 1 86 ? 2.565 -0.278 22.941 1.00 56.69 86 VAL A CA 1
ATOM 694 C C . VAL A 1 86 ? 2.331 -1.313 24.050 1.00 56.69 86 VAL A C 1
ATOM 696 O O . VAL A 1 86 ? 2.356 -2.517 23.779 1.00 56.69 86 VAL A O 1
ATOM 699 N N . PRO A 1 87 ? 2.080 -0.901 25.308 1.00 55.28 87 PRO A N 1
ATOM 700 C CA . PRO A 1 87 ? 1.698 -1.843 26.348 1.00 55.28 87 PRO A CA 1
ATOM 701 C C . PRO A 1 87 ? 0.366 -2.504 25.980 1.00 55.28 87 PRO A C 1
ATOM 703 O O . PRO A 1 87 ? -0.588 -1.840 25.568 1.00 55.28 87 PRO A O 1
ATOM 706 N N . VAL A 1 88 ? 0.294 -3.825 26.155 1.00 52.25 88 VAL A N 1
ATOM 707 C CA . VAL A 1 88 ? -0.958 -4.587 26.089 1.00 52.25 88 VAL A CA 1
ATOM 708 C C . VAL A 1 88 ? -1.814 -4.144 27.275 1.00 52.25 88 VAL A C 1
ATOM 710 O O . VAL A 1 88 ? -1.692 -4.691 28.370 1.00 52.25 88 VAL A O 1
ATOM 713 N N . ASN A 1 89 ? -2.613 -3.091 27.113 1.00 52.34 89 ASN A N 1
ATOM 714 C CA . ASN A 1 89 ? -3.435 -2.620 28.219 1.00 52.34 89 ASN A CA 1
ATOM 715 C C . ASN A 1 89 ? -4.592 -3.591 28.480 1.00 52.34 89 ASN A C 1
ATOM 717 O O . ASN A 1 89 ? -5.359 -3.939 27.580 1.00 52.34 89 ASN A O 1
ATOM 721 N N . SER A 1 90 ? -4.614 -4.018 29.746 1.00 40.81 90 SER A N 1
ATOM 722 C CA . SER A 1 90 ? -5.668 -4.736 30.466 1.00 40.81 90 SER A CA 1
ATOM 723 C C . SER A 1 90 ? -6.977 -3.957 30.539 1.00 40.81 90 SER A C 1
ATOM 725 O O . SER A 1 90 ? -6.933 -2.711 30.419 1.00 40.81 90 SER A O 1
#

Radius of gyration: 14.62 Å; chains: 1; bounding box: 28×40×47 Å

Secondary structure (DSSP, 8-state):
-------PPPHHHHHHHHHHHHS-------TTSSHHHHHHHHHHHH-STT------S--HHHHHHHHHHHHHTT-SSPPPP--TTS----